Protein AF-A0A8H2XHH6-F1 (afdb_monomer_lite)

Sequence (125 aa):
MFLSHNYTPGDRIILLVSSSRKIPHYPMKAAEALARHLHEEIEPDALEEIMFPGESRMEASKPIHCVGIHARGQIDSVSGWNEELKLRFPSGIKRIVCWNTSNVTHQTCVATFDQDGSTLSKEVN

Structure (mmCIF, N/CA/C/O backbone):
data_AF-A0A8H2XHH6-F1
#
_entry.id   AF-A0A8H2XHH6-F1
#
loop_
_atom_site.group_PDB
_atom_site.id
_atom_site.type_symbol
_atom_site.label_atom_id
_atom_site.label_alt_id
_atom_site.label_comp_id
_atom_site.label_asym_id
_atom_site.label_entity_id
_atom_site.label_seq_id
_atom_site.pdbx_PDB_ins_code
_atom_site.Cartn_x
_atom_site.Cartn_y
_atom_site.Cartn_z
_atom_site.occupancy
_atom_site.B_iso_or_equiv
_atom_site.auth_seq_id
_atom_site.auth_comp_id
_atom_site.auth_asym_id
_atom_site.auth_atom_id
_atom_site.pdbx_PDB_model_num
ATOM 1 N N . MET A 1 1 ? -23.751 -1.783 3.489 1.00 66.06 1 MET A N 1
ATOM 2 C CA . MET A 1 1 ? -22.582 -1.683 4.392 1.00 66.06 1 MET A CA 1
ATOM 3 C C . MET A 1 1 ? -21.766 -2.986 4.352 1.00 66.06 1 MET A C 1
ATOM 5 O O . MET A 1 1 ? -21.962 -3.867 5.180 1.00 66.06 1 MET A O 1
ATOM 9 N N . PHE A 1 2 ? -20.894 -3.159 3.349 1.00 71.69 2 PHE A N 1
ATOM 10 C CA . PHE A 1 2 ? -20.140 -4.409 3.118 1.00 71.69 2 PHE A CA 1
ATOM 11 C C . PHE A 1 2 ? -19.228 -4.775 4.300 1.00 71.69 2 PHE A C 1
ATOM 13 O O . PHE A 1 2 ? -19.215 -5.921 4.751 1.00 71.69 2 PHE A O 1
ATOM 20 N N . LEU A 1 3 ? -18.513 -3.792 4.855 1.00 73.81 3 LEU A N 1
ATOM 21 C CA . LEU A 1 3 ? -17.566 -4.032 5.938 1.00 73.81 3 LEU A CA 1
ATOM 22 C C . LEU A 1 3 ? -18.226 -4.458 7.250 1.00 73.81 3 LEU A C 1
ATOM 24 O O . LEU A 1 3 ? -17.708 -5.338 7.935 1.00 73.81 3 LEU A O 1
ATOM 28 N N . SER A 1 4 ? -19.343 -3.845 7.643 1.00 73.50 4 SER A N 1
ATOM 29 C CA . SER A 1 4 ? -20.041 -4.195 8.891 1.00 73.50 4 SER A CA 1
ATOM 30 C C . SER A 1 4 ? -20.659 -5.589 8.870 1.00 73.50 4 SER A C 1
ATOM 32 O O . SER A 1 4 ? -20.742 -6.212 9.921 1.00 73.50 4 SER A O 1
ATOM 34 N N . HIS A 1 5 ? -21.025 -6.086 7.686 1.00 78.75 5 HIS A N 1
ATOM 35 C CA . HIS A 1 5 ? -21.617 -7.410 7.514 1.00 78.75 5 HIS A CA 1
ATOM 36 C C . HIS A 1 5 ? -20.576 -8.534 7.467 1.00 78.75 5 HIS A C 1
ATOM 38 O O . HIS A 1 5 ? -20.890 -9.655 7.851 1.00 78.75 5 HIS A O 1
ATOM 44 N N . ASN A 1 6 ? -19.356 -8.252 6.994 1.00 81.25 6 ASN A N 1
ATOM 45 C CA . ASN A 1 6 ? -18.337 -9.282 6.748 1.00 81.25 6 ASN A CA 1
ATOM 46 C C . ASN A 1 6 ? -17.175 -9.280 7.750 1.00 81.25 6 ASN A C 1
ATOM 48 O O . ASN A 1 6 ? -16.421 -10.246 7.800 1.00 81.25 6 ASN A O 1
ATOM 52 N N . TYR A 1 7 ? -17.014 -8.212 8.531 1.00 80.44 7 TYR A N 1
ATOM 53 C CA . TYR A 1 7 ? -15.889 -8.050 9.454 1.00 80.44 7 TYR A CA 1
ATOM 54 C C . TYR A 1 7 ? -16.380 -7.638 10.839 1.00 80.44 7 TYR A C 1
ATOM 56 O O . TYR A 1 7 ? -17.445 -7.039 10.985 1.00 80.44 7 TYR A O 1
ATOM 64 N N . THR A 1 8 ? -15.566 -7.844 11.861 1.00 81.19 8 THR A N 1
ATOM 65 C CA . THR A 1 8 ? -15.818 -7.424 13.244 1.00 81.19 8 THR A CA 1
ATOM 66 C C . THR A 1 8 ? -14.793 -6.380 13.705 1.00 81.19 8 THR A C 1
ATOM 68 O O . THR A 1 8 ? -13.728 -6.244 13.095 1.00 81.19 8 THR A O 1
ATOM 71 N N . PRO A 1 9 ? -15.101 -5.563 14.732 1.00 76.38 9 PRO A N 1
ATOM 72 C CA . PRO A 1 9 ? -14.115 -4.656 15.311 1.00 76.38 9 PRO A CA 1
ATOM 73 C C . PRO A 1 9 ? -12.854 -5.414 15.753 1.00 76.38 9 PRO A C 1
ATOM 75 O O . PRO A 1 9 ? -12.939 -6.374 16.511 1.00 76.38 9 PRO A O 1
ATOM 78 N N . GLY A 1 10 ? -11.687 -4.968 15.283 1.00 75.19 10 GLY A N 1
ATOM 79 C CA . GLY A 1 10 ? -10.395 -5.612 15.553 1.00 75.19 10 GLY A CA 1
ATOM 80 C C . GLY A 1 10 ? -9.852 -6.466 14.404 1.00 75.19 10 GLY A C 1
ATOM 81 O O . GLY A 1 10 ? -8.658 -6.779 14.407 1.00 75.19 10 GLY A O 1
ATOM 82 N N . ASP A 1 11 ? -10.670 -6.775 13.394 1.00 81.44 11 ASP A N 1
ATOM 83 C CA . ASP A 1 11 ? -10.189 -7.467 12.200 1.00 81.44 11 ASP A CA 1
ATOM 84 C C . ASP A 1 11 ? -9.135 -6.643 11.453 1.00 81.44 11 ASP A C 1
ATOM 86 O O . ASP A 1 11 ? -9.231 -5.421 11.296 1.00 81.44 11 ASP A O 1
ATOM 90 N N . ARG A 1 12 ? -8.115 -7.344 10.951 1.00 82.00 12 ARG A N 1
ATOM 91 C CA . ARG A 1 12 ? -7.079 -6.756 10.101 1.00 82.00 12 ARG A CA 1
ATOM 92 C C . ARG A 1 12 ? -7.462 -6.921 8.642 1.00 82.00 12 ARG A C 1
ATOM 94 O O . ARG A 1 12 ? -7.403 -8.021 8.102 1.00 82.00 12 ARG A O 1
ATOM 101 N N . ILE A 1 13 ? -7.794 -5.810 7.999 1.00 83.50 13 ILE A N 1
ATOM 102 C CA . ILE A 1 13 ? -8.117 -5.778 6.573 1.00 83.50 13 ILE A CA 1
ATOM 103 C C . ILE A 1 13 ? -6.837 -5.511 5.775 1.00 83.50 13 ILE A C 1
ATOM 105 O O . ILE A 1 13 ? -6.127 -4.530 6.025 1.00 83.50 13 ILE A O 1
ATOM 109 N N . ILE A 1 14 ? -6.552 -6.398 4.820 1.00 88.56 14 ILE A N 1
ATOM 110 C CA . ILE A 1 14 ? -5.440 -6.289 3.873 1.00 88.56 14 ILE A CA 1
ATOM 111 C C . ILE A 1 14 ? -6.033 -6.199 2.471 1.00 88.56 14 ILE A C 1
ATOM 113 O O . ILE A 1 14 ? -6.751 -7.105 2.051 1.00 88.56 14 ILE A O 1
ATOM 117 N N . LEU A 1 15 ? -5.707 -5.135 1.740 1.00 88.50 15 LEU A N 1
ATOM 118 C CA . LEU A 1 15 ? -6.075 -5.009 0.333 1.00 88.50 15 LEU A CA 1
ATOM 119 C C . LEU A 1 15 ? -4.913 -5.433 -0.543 1.00 88.50 15 LEU A C 1
ATOM 121 O O . LEU A 1 15 ? -3.829 -4.864 -0.460 1.00 88.50 15 LEU A O 1
ATOM 125 N N . LEU A 1 16 ? -5.153 -6.427 -1.389 1.00 89.25 16 LEU A N 1
ATOM 126 C CA . LEU A 1 16 ? -4.193 -6.898 -2.372 1.00 89.25 16 LEU A CA 1
ATOM 127 C C . LEU A 1 16 ? -4.718 -6.585 -3.769 1.00 89.25 16 LEU A C 1
ATOM 129 O O . LEU A 1 16 ? -5.711 -7.167 -4.201 1.00 89.25 16 LEU A O 1
ATOM 133 N N . VAL A 1 17 ? -4.039 -5.691 -4.482 1.00 87.56 17 VAL A N 1
ATOM 134 C CA . VAL A 1 17 ? -4.410 -5.303 -5.843 1.00 87.56 17 VAL A CA 1
ATOM 135 C C . VAL A 1 17 ? -3.298 -5.687 -6.798 1.00 87.56 17 VAL A C 1
ATOM 137 O O . VAL A 1 17 ? -2.142 -5.314 -6.627 1.00 87.56 17 VAL A O 1
ATOM 140 N N . SER A 1 18 ? -3.653 -6.458 -7.820 1.00 84.69 18 SER A N 1
ATOM 141 C CA . SER A 1 18 ? -2.712 -6.955 -8.815 1.00 84.69 18 SER A CA 1
ATOM 142 C C . SER A 1 18 ? -3.317 -6.847 -10.199 1.00 84.69 18 SER A C 1
ATOM 144 O O . SER A 1 18 ? -4.487 -7.164 -10.401 1.00 84.69 18 SER A O 1
ATOM 146 N N . SER A 1 19 ? -2.509 -6.417 -11.165 1.00 77.75 19 SER A N 1
ATOM 147 C CA . SER A 1 19 ? -2.885 -6.437 -12.575 1.00 77.75 19 SER A CA 1
ATOM 148 C C . SER A 1 19 ? -1.881 -7.237 -13.385 1.00 77.75 19 SER A C 1
ATOM 150 O O . SER A 1 19 ? -0.669 -7.063 -13.271 1.00 77.75 19 SER A O 1
ATOM 152 N N . SER A 1 20 ? -2.405 -8.091 -14.262 1.00 71.00 20 SER A N 1
ATOM 153 C CA . SER A 1 20 ? -1.624 -8.770 -15.295 1.00 71.00 20 SER A CA 1
ATOM 154 C C . SER A 1 20 ? -1.339 -7.870 -16.503 1.00 71.00 20 SER A C 1
ATOM 156 O O . SER A 1 20 ? -0.487 -8.208 -17.332 1.00 71.00 20 SER A O 1
ATOM 158 N N . ARG A 1 21 ? -2.039 -6.729 -16.617 1.00 69.69 21 ARG A N 1
ATOM 159 C CA . ARG A 1 21 ? -1.876 -5.775 -17.719 1.00 69.69 21 ARG A CA 1
ATOM 160 C C . ARG A 1 21 ? -0.613 -4.946 -17.523 1.00 69.69 21 ARG A C 1
ATOM 162 O O . ARG A 1 21 ? -0.304 -4.529 -16.413 1.00 69.69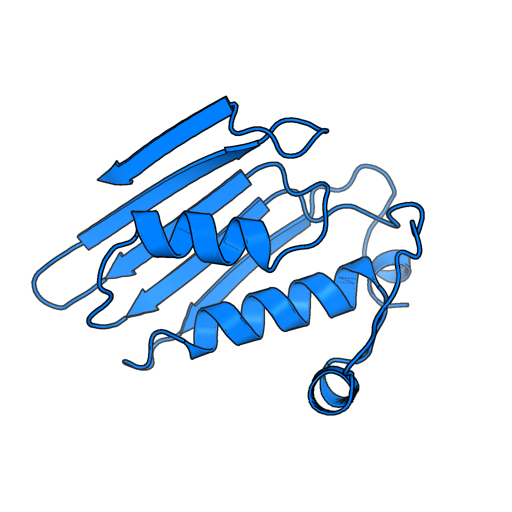 21 ARG A O 1
ATOM 169 N N . LYS A 1 22 ? 0.057 -4.628 -18.635 1.00 69.06 22 LYS A N 1
ATOM 170 C CA . LYS A 1 22 ? 1.275 -3.801 -18.670 1.00 69.06 22 LYS A CA 1
ATOM 171 C C . LYS A 1 22 ? 1.022 -2.296 -18.462 1.00 69.06 22 LYS A C 1
ATOM 173 O O . LYS A 1 22 ? 1.746 -1.476 -19.013 1.00 69.06 22 LYS A O 1
ATOM 178 N N . ILE A 1 23 ? -0.053 -1.931 -17.764 1.00 72.06 23 ILE A N 1
ATOM 179 C CA . ILE A 1 23 ? -0.480 -0.539 -17.581 1.00 72.06 23 ILE A CA 1
ATOM 180 C C . ILE A 1 23 ? -0.442 -0.250 -16.077 1.00 72.06 23 ILE A C 1
ATOM 182 O O . ILE A 1 23 ? -1.367 -0.646 -15.359 1.00 72.06 23 ILE A O 1
ATOM 186 N N .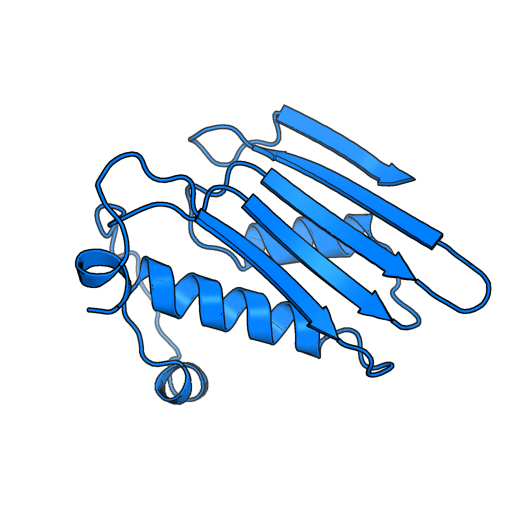 PRO A 1 24 ? 0.629 0.399 -15.588 1.00 65.75 24 PRO A N 1
ATOM 187 C CA . PRO A 1 24 ? 0.915 0.477 -14.159 1.00 65.75 24 PRO A CA 1
ATOM 188 C C . PRO A 1 24 ? -0.106 1.289 -13.353 1.00 65.75 24 PRO A C 1
ATOM 190 O O . PRO A 1 24 ? -0.333 1.009 -12.183 1.00 65.75 24 PRO A O 1
ATOM 193 N N . HIS A 1 25 ? -0.781 2.259 -13.970 1.00 73.19 25 HIS A N 1
ATOM 194 C CA . HIS A 1 25 ? -1.705 3.140 -13.249 1.00 73.19 25 HIS A CA 1
ATOM 195 C C . HIS A 1 25 ? -3.030 2.469 -12.843 1.00 73.19 25 HIS A C 1
ATOM 197 O O . HIS A 1 25 ? -3.705 2.962 -11.941 1.00 73.19 25 HIS A O 1
ATOM 203 N N . TYR A 1 26 ? -3.422 1.350 -13.468 1.00 80.56 26 TYR A N 1
ATOM 204 C CA . TYR A 1 26 ? -4.684 0.678 -13.126 1.00 80.56 26 TYR A CA 1
ATOM 205 C C . TYR A 1 26 ? -4.687 0.063 -11.720 1.00 80.56 26 TYR A C 1
ATOM 207 O O . TYR A 1 26 ? -5.632 0.339 -10.986 1.00 80.56 26 TYR A O 1
ATOM 215 N N . PRO A 1 27 ? -3.667 -0.717 -11.304 1.00 81.94 27 PRO A N 1
ATOM 216 C CA . PRO A 1 27 ? -3.559 -1.189 -9.925 1.00 81.94 27 PRO A CA 1
ATOM 217 C C . PRO A 1 27 ? -3.688 -0.082 -8.880 1.00 81.94 27 PRO A C 1
ATOM 219 O O . PRO A 1 27 ? -4.367 -0.272 -7.879 1.00 81.94 27 PRO A O 1
ATOM 222 N N . MET A 1 28 ? -3.074 1.078 -9.122 1.00 80.25 28 MET A N 1
ATOM 223 C CA . MET A 1 28 ? -3.108 2.195 -8.176 1.00 80.25 28 MET A CA 1
ATOM 224 C C . MET A 1 28 ? -4.511 2.789 -8.065 1.00 80.25 28 MET A C 1
ATOM 226 O O . MET A 1 28 ? -5.030 2.902 -6.959 1.00 80.25 28 MET A O 1
ATOM 230 N N . LYS A 1 29 ? -5.156 3.090 -9.202 1.00 82.12 29 LYS A N 1
ATOM 231 C CA . LYS A 1 29 ? -6.537 3.596 -9.221 1.00 82.12 29 LYS A CA 1
ATOM 232 C C . LYS A 1 29 ? -7.520 2.612 -8.591 1.00 82.12 29 LYS A C 1
ATOM 234 O O . LYS A 1 29 ? -8.378 3.020 -7.821 1.00 82.12 29 LYS A O 1
ATOM 239 N N . ALA A 1 30 ? -7.378 1.320 -8.885 1.00 83.88 30 ALA A N 1
ATOM 240 C CA . ALA A 1 30 ? -8.232 0.287 -8.309 1.00 83.88 30 ALA A CA 1
ATOM 241 C C . ALA A 1 30 ? -8.031 0.158 -6.793 1.00 83.88 30 ALA A C 1
ATOM 243 O O . ALA A 1 30 ? -9.004 0.016 -6.059 1.00 83.88 30 ALA A O 1
ATOM 244 N N . ALA A 1 31 ? -6.785 0.236 -6.315 1.00 84.75 31 ALA A N 1
ATOM 245 C CA . ALA A 1 31 ? -6.500 0.203 -4.888 1.00 84.75 31 ALA A CA 1
ATOM 246 C C . ALA A 1 31 ? -7.049 1.434 -4.169 1.00 84.75 31 ALA A C 1
ATOM 248 O O . ALA A 1 31 ? -7.693 1.273 -3.138 1.00 84.75 31 ALA A O 1
ATOM 249 N N . GLU A 1 32 ? -6.851 2.633 -4.723 1.00 83.06 32 GLU A N 1
ATOM 250 C CA . GLU A 1 32 ? -7.420 3.877 -4.195 1.00 83.06 32 GLU A CA 1
ATOM 251 C C . GLU A 1 32 ? -8.947 3.791 -4.114 1.00 83.06 32 GLU A C 1
ATOM 253 O O . GLU A 1 32 ? -9.518 4.018 -3.049 1.00 83.06 32 GLU A O 1
ATOM 258 N N . ALA A 1 33 ? -9.599 3.394 -5.209 1.00 81.69 33 ALA A N 1
ATOM 259 C CA . ALA A 1 33 ? -11.048 3.286 -5.268 1.00 81.69 33 ALA A CA 1
ATOM 260 C C . ALA A 1 33 ? -11.599 2.278 -4.257 1.00 81.69 33 ALA A C 1
ATOM 262 O O . ALA A 1 33 ? -12.540 2.575 -3.524 1.00 81.69 33 ALA A O 1
ATOM 263 N N . LEU A 1 34 ? -10.972 1.104 -4.160 1.00 81.44 34 LEU A N 1
ATOM 264 C CA . LEU A 1 34 ? -11.370 0.086 -3.197 1.00 81.44 34 LEU A CA 1
ATOM 265 C C . LEU A 1 34 ? -11.131 0.551 -1.758 1.00 81.44 34 LEU A C 1
ATOM 267 O O . LEU A 1 34 ? -11.965 0.312 -0.891 1.00 81.44 34 LEU A O 1
ATOM 271 N N . ALA A 1 35 ? -10.018 1.233 -1.492 1.00 80.69 35 ALA A N 1
ATOM 272 C CA . ALA A 1 35 ? -9.727 1.731 -0.160 1.00 80.69 35 ALA A CA 1
ATOM 273 C C . ALA A 1 35 ? -10.717 2.811 0.280 1.00 80.69 35 ALA A C 1
ATOM 275 O O . ALA A 1 35 ? -11.210 2.746 1.403 1.00 80.69 35 ALA A O 1
ATOM 276 N N . ARG A 1 36 ? -11.052 3.753 -0.609 1.00 77.62 36 ARG A N 1
ATOM 277 C CA . ARG A 1 36 ? -12.088 4.765 -0.365 1.00 77.62 36 ARG A CA 1
ATOM 278 C C . ARG A 1 36 ? -13.459 4.131 -0.186 1.00 77.62 36 ARG A C 1
ATOM 280 O O . ARG A 1 36 ? -14.123 4.436 0.792 1.00 77.62 36 ARG A O 1
ATOM 287 N N . HIS A 1 37 ? -13.851 3.191 -1.047 1.00 77.12 37 HIS A N 1
ATOM 288 C CA . HIS A 1 37 ? -15.125 2.483 -0.904 1.00 77.12 37 HIS A CA 1
ATOM 289 C C . HIS A 1 37 ? -15.261 1.812 0.463 1.00 77.12 37 HIS A C 1
ATOM 291 O O . HIS A 1 37 ? -16.308 1.868 1.098 1.00 77.12 37 HIS A O 1
ATOM 297 N N . LEU A 1 38 ? -14.187 1.188 0.937 1.00 76.69 38 LEU A N 1
ATOM 298 C CA . LEU A 1 38 ? -14.198 0.503 2.220 1.00 76.69 38 LEU A CA 1
ATOM 299 C C . LEU A 1 38 ? -14.111 1.481 3.399 1.00 76.69 38 LEU A C 1
ATOM 301 O O . LEU A 1 38 ? -14.727 1.226 4.423 1.00 76.69 38 LEU A O 1
ATOM 305 N N . HIS A 1 39 ? -13.392 2.595 3.269 1.00 73.75 39 HIS A N 1
ATOM 306 C CA . HIS A 1 39 ? -13.210 3.553 4.362 1.00 73.75 39 HIS A CA 1
ATOM 307 C C . HIS A 1 39 ? -14.364 4.563 4.499 1.00 73.75 39 HIS A C 1
ATOM 309 O O . HIS A 1 39 ? -14.740 4.937 5.607 1.00 73.75 39 HIS A O 1
ATOM 315 N N . GLU A 1 40 ? -14.905 5.029 3.377 1.00 70.38 40 GLU A N 1
ATOM 316 C CA . GLU A 1 40 ? -15.892 6.114 3.288 1.00 70.38 40 GLU A CA 1
ATOM 317 C C . GLU A 1 40 ? -17.290 5.601 2.903 1.00 70.38 40 GLU A C 1
ATOM 319 O O . GLU A 1 40 ? -18.242 6.370 2.873 1.00 70.38 40 GLU A O 1
ATOM 324 N N . GLU A 1 41 ? -17.427 4.303 2.608 1.00 68.19 41 GLU A N 1
ATOM 325 C CA . GLU A 1 41 ? -18.663 3.677 2.108 1.00 68.19 41 GLU A CA 1
ATOM 326 C C . GLU A 1 41 ? -19.175 4.261 0.777 1.00 68.19 41 GLU A C 1
ATOM 328 O O . GLU A 1 41 ? -20.326 4.053 0.399 1.00 68.19 41 GLU A O 1
ATOM 333 N N . ILE A 1 42 ? -18.309 4.952 0.031 1.00 65.62 42 ILE A N 1
ATOM 334 C CA . ILE A 1 42 ? -18.621 5.534 -1.280 1.00 65.62 42 ILE A CA 1
ATOM 335 C C . ILE A 1 42 ? -18.636 4.434 -2.335 1.00 65.62 42 ILE A C 1
ATOM 337 O O . ILE A 1 42 ? -17.657 3.705 -2.473 1.00 65.62 42 ILE A O 1
ATOM 341 N N . GLU A 1 43 ? -19.714 4.293 -3.106 1.00 64.38 43 GLU A N 1
ATOM 342 C CA . GLU A 1 43 ? -19.758 3.296 -4.179 1.00 64.38 43 GLU A CA 1
ATOM 343 C C . GLU A 1 43 ? -18.658 3.528 -5.230 1.00 64.38 43 GLU A C 1
ATOM 345 O O . GLU A 1 43 ? -18.394 4.677 -5.591 1.00 64.38 43 GLU A O 1
ATOM 350 N N . PRO A 1 44 ? -18.020 2.464 -5.756 1.00 57.28 44 PRO A N 1
ATOM 351 C CA . PRO A 1 44 ? -16.910 2.613 -6.692 1.00 57.28 44 PRO A CA 1
ATOM 352 C C . PRO A 1 44 ? -17.274 3.401 -7.958 1.00 57.28 44 PRO A C 1
ATOM 354 O O . PRO A 1 44 ? -16.438 4.143 -8.464 1.00 57.28 44 PRO A O 1
ATOM 357 N N . ASP A 1 45 ? -18.520 3.284 -8.423 1.00 59.84 45 ASP A N 1
ATOM 358 C CA . ASP A 1 45 ? -19.026 3.982 -9.611 1.00 59.84 45 ASP A CA 1
ATOM 359 C C . ASP A 1 45 ? -19.255 5.482 -9.355 1.00 59.84 45 ASP A C 1
ATOM 361 O O . ASP A 1 45 ? -19.170 6.292 -10.273 1.00 59.84 45 ASP A O 1
ATOM 365 N N . ALA A 1 46 ? -19.463 5.880 -8.095 1.00 55.84 46 ALA A N 1
ATOM 366 C CA . ALA A 1 46 ? -19.588 7.283 -7.706 1.00 55.84 46 ALA A CA 1
ATOM 367 C C . ALA A 1 46 ? -18.226 7.999 -7.632 1.00 55.84 46 ALA A C 1
ATOM 369 O O . ALA A 1 46 ? -18.173 9.225 -7.624 1.00 55.84 46 ALA A O 1
ATOM 370 N N . LEU A 1 47 ? -17.106 7.264 -7.603 1.00 55.72 47 LEU A N 1
ATOM 371 C CA . LEU A 1 47 ? -15.767 7.851 -7.478 1.00 55.72 47 LEU A CA 1
ATOM 372 C C . LEU A 1 47 ? -15.309 8.621 -8.726 1.00 55.72 47 LEU A C 1
ATOM 374 O O . LEU A 1 47 ? -14.415 9.457 -8.608 1.00 55.72 47 LEU A O 1
ATOM 378 N N . GLU A 1 48 ? -15.896 8.373 -9.903 1.00 50.03 48 GLU A N 1
ATOM 379 C CA . GLU A 1 48 ? -15.586 9.149 -11.116 1.00 50.03 48 GLU A CA 1
ATOM 380 C C . GLU A 1 48 ? -16.221 10.553 -11.107 1.00 50.03 48 GLU A C 1
ATOM 382 O O . GLU A 1 48 ? -15.701 11.458 -11.760 1.00 50.03 48 GLU A O 1
ATOM 387 N N . GLU A 1 49 ? -17.289 10.771 -10.331 1.00 49.06 49 GLU A N 1
ATOM 388 C CA . GLU A 1 49 ? -18.029 12.045 -10.277 1.00 49.06 49 GLU A CA 1
ATOM 389 C C . GLU A 1 49 ? -17.631 12.942 -9.092 1.00 49.06 49 GLU A C 1
ATOM 391 O O . GLU A 1 49 ? -18.061 14.094 -8.990 1.00 49.06 49 GLU A O 1
ATOM 396 N N . ILE A 1 50 ? -16.774 12.449 -8.197 1.00 42.69 50 ILE A N 1
ATOM 397 C CA . ILE A 1 50 ? -16.445 13.130 -6.947 1.00 42.69 50 ILE A CA 1
ATOM 398 C C . ILE A 1 50 ? -15.197 14.017 -7.106 1.00 42.69 50 ILE A C 1
ATOM 400 O O . ILE A 1 50 ? -14.057 13.602 -6.901 1.00 42.69 50 ILE A O 1
ATOM 404 N N . MET A 1 51 ? -15.425 15.300 -7.401 1.00 42.72 51 MET A N 1
ATOM 405 C CA . MET A 1 51 ? -14.572 16.386 -6.906 1.00 42.72 51 MET A CA 1
ATOM 406 C C . MET A 1 51 ? -15.136 16.833 -5.559 1.00 42.72 51 MET A C 1
ATOM 408 O O . MET A 1 51 ? -16.224 17.404 -5.544 1.00 42.72 51 MET A O 1
ATOM 412 N N . PHE A 1 52 ? -14.411 16.655 -4.448 1.00 47.22 52 PHE A N 1
ATOM 413 C CA . PHE A 1 52 ? -14.789 17.336 -3.205 1.00 47.22 52 PHE A CA 1
ATOM 414 C C . PHE A 1 52 ? -13.639 18.094 -2.531 1.00 47.22 52 PHE A C 1
ATOM 416 O O . PHE A 1 52 ? -12.553 17.542 -2.339 1.00 47.22 52 PHE A O 1
ATOM 423 N N . PRO A 1 53 ? -13.892 19.361 -2.148 1.00 39.34 53 PRO A N 1
ATOM 424 C CA . PRO A 1 53 ? -13.135 20.076 -1.139 1.00 39.34 53 PRO A CA 1
ATOM 425 C C . PRO A 1 53 ? -13.606 19.678 0.268 1.00 39.34 53 PRO A C 1
ATOM 427 O O . PRO A 1 53 ? -14.777 19.373 0.477 1.00 39.34 53 PRO A O 1
ATOM 430 N N . GLY A 1 54 ? -12.712 19.830 1.244 1.00 35.56 54 GLY A N 1
ATOM 431 C CA . GLY A 1 54 ? -13.086 20.059 2.640 1.00 35.56 54 GLY A CA 1
ATOM 432 C C . GLY A 1 54 ? -13.088 18.826 3.538 1.00 35.56 54 GLY A C 1
ATOM 433 O O . GLY A 1 54 ? -13.792 17.850 3.312 1.00 35.56 54 GLY A O 1
ATOM 434 N N . GLU A 1 55 ? -12.294 18.931 4.599 1.00 41.81 55 GLU A N 1
ATOM 435 C CA . GLU A 1 55 ? -12.099 17.967 5.675 1.00 41.81 55 GLU A CA 1
ATOM 436 C C . GLU A 1 55 ? -13.423 17.559 6.345 1.00 41.81 55 GLU A C 1
ATOM 438 O O . GLU A 1 55 ? -14.007 18.324 7.111 1.00 41.81 55 GLU A O 1
ATOM 443 N N . SER A 1 56 ? -13.860 16.313 6.153 1.00 35.81 56 SER A N 1
ATOM 444 C CA . SER A 1 56 ? -14.736 15.650 7.120 1.00 35.81 56 SER A CA 1
ATOM 445 C C . SER A 1 56 ? -13.987 14.482 7.738 1.00 35.81 56 SER A C 1
ATOM 447 O O . SER A 1 56 ? -13.739 13.457 7.103 1.00 35.81 56 SER A O 1
ATOM 449 N N . ARG A 1 57 ? -13.595 14.664 8.996 1.00 41.16 57 ARG A N 1
ATOM 450 C CA . ARG A 1 57 ? -12.918 13.672 9.825 1.00 41.16 57 ARG A CA 1
ATOM 451 C C . ARG A 1 57 ? -13.933 12.586 10.211 1.00 41.16 57 ARG A C 1
ATOM 453 O O . ARG A 1 57 ? -14.507 12.634 11.292 1.00 41.16 57 ARG A O 1
ATOM 460 N N . MET A 1 58 ? -14.212 11.656 9.297 1.00 40.91 58 MET A N 1
ATOM 461 C CA . MET A 1 58 ? -15.008 10.462 9.593 1.00 40.91 58 MET A CA 1
ATOM 462 C C . MET A 1 58 ? -14.236 9.582 10.579 1.00 40.91 58 MET A C 1
ATOM 464 O O . MET A 1 58 ? -13.087 9.219 10.324 1.00 40.91 58 MET A O 1
ATOM 468 N N . GLU A 1 59 ? -14.859 9.248 11.712 1.00 42.88 59 GLU A N 1
ATOM 469 C CA . GLU A 1 59 ? -14.350 8.220 12.619 1.00 42.88 59 GLU A CA 1
ATOM 470 C C . GLU A 1 59 ? -14.215 6.911 11.835 1.00 42.88 59 GLU A C 1
ATOM 472 O O . GLU A 1 59 ? -15.196 6.381 11.315 1.00 42.88 59 GLU A O 1
ATOM 477 N N . ALA A 1 60 ? -12.975 6.438 11.690 1.00 49.16 60 ALA A N 1
ATOM 478 C CA . ALA A 1 60 ? -12.609 5.335 10.813 1.00 49.16 60 ALA A CA 1
ATOM 479 C C . ALA A 1 60 ? -13.353 4.041 11.189 1.00 49.16 60 ALA A C 1
ATOM 481 O O . ALA A 1 60 ? -12.939 3.280 12.069 1.00 49.16 60 ALA A O 1
ATOM 482 N N . SER A 1 61 ? -14.450 3.772 10.484 1.00 52.84 61 SER A N 1
ATOM 483 C CA . SER A 1 61 ? -15.153 2.495 10.500 1.00 52.84 61 SER A CA 1
ATOM 484 C C . SER A 1 61 ? -14.277 1.457 9.792 1.00 52.84 61 SER A C 1
ATOM 486 O O . SER A 1 61 ? -14.370 1.237 8.592 1.00 52.84 61 SER A O 1
ATOM 488 N N . LYS A 1 62 ? -13.400 0.825 10.584 1.00 60.53 62 LYS A N 1
ATOM 489 C CA . LYS A 1 62 ? -12.496 -0.293 10.243 1.00 60.53 62 LYS A CA 1
ATOM 490 C C . LYS A 1 62 ? -11.332 0.083 9.310 1.00 60.53 62 LYS A C 1
ATOM 492 O O . LYS A 1 62 ? -11.457 0.022 8.089 1.00 60.53 62 LYS A O 1
ATOM 497 N N . PRO A 1 63 ? -10.148 0.391 9.869 1.00 69.88 63 PRO A N 1
ATOM 498 C CA . PRO A 1 63 ? -9.015 0.824 9.066 1.00 69.88 63 PRO A CA 1
ATOM 499 C C . PRO A 1 63 ? -8.493 -0.311 8.177 1.00 69.88 63 PRO A C 1
ATOM 501 O O . PRO A 1 63 ? -8.297 -1.450 8.615 1.00 69.88 63 PRO A O 1
ATOM 504 N N . ILE A 1 64 ? -8.206 0.010 6.918 1.00 74.38 64 ILE A N 1
ATOM 505 C CA . ILE A 1 64 ? -7.358 -0.826 6.069 1.00 74.38 64 ILE A CA 1
ATOM 506 C C . ILE A 1 64 ? -5.952 -0.753 6.651 1.00 74.38 64 ILE A C 1
ATOM 508 O O . ILE A 1 64 ? -5.343 0.308 6.721 1.00 74.38 64 ILE A O 1
ATOM 512 N N . HIS A 1 65 ? -5.433 -1.886 7.109 1.00 83.25 65 HIS A N 1
ATOM 513 C CA . HIS A 1 65 ? -4.164 -1.909 7.832 1.00 83.25 65 HIS A CA 1
ATOM 514 C C . HIS A 1 65 ? -2.972 -1.992 6.885 1.00 83.25 65 HIS A C 1
ATOM 516 O O . HIS A 1 65 ? -1.888 -1.496 7.197 1.00 83.25 65 HIS A O 1
ATOM 522 N N . CYS A 1 66 ? -3.166 -2.660 5.752 1.00 87.75 66 CYS A N 1
ATOM 523 C CA . CYS A 1 66 ? -2.122 -2.925 4.784 1.00 87.75 66 CYS A CA 1
ATOM 524 C C . CYS A 1 66 ? -2.686 -2.854 3.369 1.00 87.75 66 CYS A C 1
ATOM 526 O O . CYS A 1 66 ? -3.749 -3.420 3.101 1.00 87.75 66 CYS A O 1
ATOM 528 N N . VAL A 1 67 ? -1.939 -2.225 2.467 1.00 88.38 67 VAL A N 1
ATOM 529 C CA . VAL A 1 67 ? -2.207 -2.282 1.030 1.00 88.38 67 VAL A CA 1
ATOM 530 C C . VAL A 1 67 ? -0.995 -2.860 0.315 1.00 88.38 67 VAL A C 1
ATOM 532 O O . VAL A 1 67 ? 0.114 -2.349 0.442 1.00 88.38 67 VAL A O 1
ATOM 535 N N . GLY A 1 68 ? -1.218 -3.937 -0.430 1.00 90.19 68 GLY A N 1
ATOM 536 C CA . GLY A 1 68 ? -0.264 -4.561 -1.332 1.00 90.19 68 GLY A CA 1
ATOM 537 C C . GLY A 1 68 ? -0.627 -4.253 -2.779 1.00 90.19 68 GLY A C 1
ATOM 538 O O . GLY A 1 68 ? -1.738 -4.572 -3.202 1.00 90.19 68 GLY A O 1
ATOM 539 N N . ILE A 1 69 ? 0.295 -3.667 -3.543 1.00 88.94 69 ILE A N 1
ATOM 540 C CA . ILE A 1 69 ? 0.079 -3.356 -4.959 1.00 88.94 69 ILE A CA 1
ATOM 541 C C . ILE A 1 69 ? 1.134 -4.015 -5.825 1.00 88.94 69 ILE A C 1
ATOM 543 O O . ILE A 1 69 ? 2.329 -3.752 -5.704 1.00 88.94 69 ILE A O 1
ATOM 547 N N . HIS A 1 70 ? 0.649 -4.809 -6.769 1.00 86.94 70 HIS A N 1
ATOM 548 C CA . HIS A 1 70 ? 1.441 -5.359 -7.845 1.00 86.94 70 HIS A CA 1
ATOM 549 C C . HIS A 1 70 ? 1.140 -4.652 -9.156 1.00 86.94 70 HIS A C 1
ATOM 551 O O . HIS A 1 70 ? -0.020 -4.564 -9.580 1.00 86.94 70 HIS A O 1
ATOM 557 N N . ALA A 1 71 ? 2.195 -4.272 -9.862 1.00 77.56 71 ALA A N 1
ATOM 558 C CA . ALA A 1 71 ? 2.085 -3.938 -11.266 1.00 77.56 71 ALA A CA 1
ATOM 559 C C . ALA A 1 71 ? 3.101 -4.665 -12.118 1.00 77.56 71 ALA A C 1
ATOM 561 O O . ALA A 1 71 ? 4.168 -5.081 -11.672 1.00 77.56 71 ALA A O 1
ATOM 562 N N . ARG A 1 72 ? 2.724 -4.791 -13.384 1.00 74.88 72 ARG A N 1
ATOM 563 C CA . ARG A 1 72 ? 3.575 -5.305 -14.436 1.00 74.88 72 ARG A CA 1
ATOM 564 C C . ARG A 1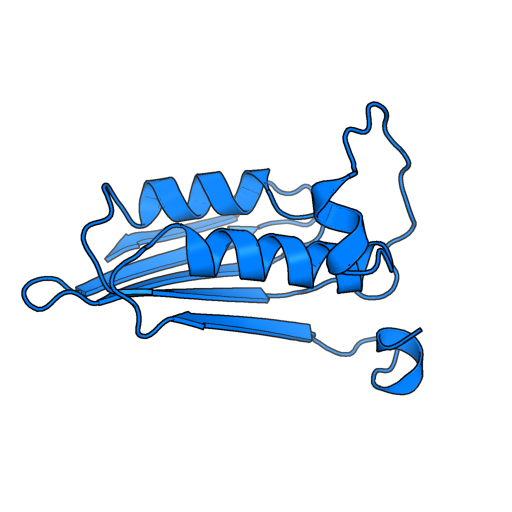 72 ? 3.862 -4.153 -15.386 1.00 74.88 72 ARG A C 1
ATOM 566 O O . ARG A 1 72 ? 2.920 -3.594 -15.940 1.00 74.88 72 ARG A O 1
ATOM 573 N N . GLY A 1 73 ? 5.122 -3.789 -15.606 1.00 70.38 73 GLY A N 1
ATOM 574 C CA . GLY A 1 73 ? 5.472 -2.773 -16.608 1.00 70.38 73 GLY A CA 1
ATOM 575 C C . GLY A 1 73 ? 6.680 -1.910 -16.260 1.00 70.38 73 GLY A C 1
ATOM 576 O O . GLY A 1 73 ? 7.387 -2.159 -15.286 1.00 70.38 73 GLY A O 1
ATOM 577 N N . GLN A 1 74 ? 6.931 -0.899 -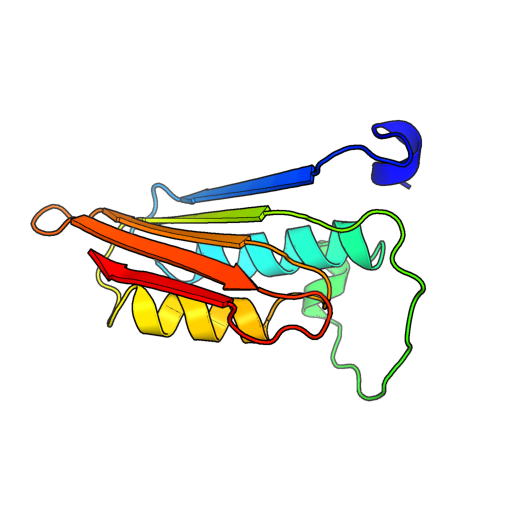17.094 1.00 67.50 74 GLN A N 1
ATOM 578 C CA . GLN A 1 74 ? 7.870 0.166 -16.752 1.00 67.50 74 GLN A CA 1
ATOM 579 C C . GLN A 1 74 ? 7.176 1.121 -15.786 1.00 67.50 74 GLN A C 1
ATOM 581 O O . GLN A 1 74 ? 6.173 1.736 -16.136 1.00 67.50 74 GLN A O 1
ATOM 586 N N . ILE A 1 75 ? 7.711 1.208 -14.576 1.00 73.69 75 ILE A N 1
ATOM 587 C CA . ILE A 1 75 ? 7.430 2.291 -13.638 1.00 73.69 75 ILE A CA 1
ATOM 588 C C . ILE A 1 75 ? 8.743 3.023 -13.401 1.00 73.69 75 ILE A C 1
ATOM 590 O O . ILE A 1 75 ? 9.802 2.394 -13.457 1.00 73.69 75 ILE A O 1
ATOM 594 N N . ASP A 1 76 ? 8.672 4.318 -13.110 1.00 72.81 76 ASP A N 1
ATOM 595 C CA . ASP A 1 76 ? 9.874 5.117 -12.871 1.00 72.81 76 ASP A CA 1
ATOM 596 C C . ASP A 1 76 ? 10.608 4.647 -11.608 1.00 72.81 76 ASP A C 1
ATOM 598 O O . ASP A 1 76 ? 11.827 4.486 -11.610 1.00 72.81 76 ASP A O 1
ATOM 602 N N . SER A 1 77 ? 9.867 4.370 -10.525 1.00 80.06 77 SER A N 1
ATOM 603 C CA . SER A 1 77 ? 10.388 3.666 -9.349 1.00 80.06 77 SER A CA 1
ATOM 604 C C . SER A 1 77 ? 9.279 3.165 -8.418 1.00 80.06 77 SER A C 1
ATOM 606 O O . SER A 1 77 ? 8.263 3.831 -8.212 1.00 80.06 77 SER A O 1
ATOM 608 N N . VAL A 1 78 ? 9.524 2.032 -7.753 1.00 83.50 78 VAL A N 1
ATOM 609 C CA . VAL A 1 78 ? 8.694 1.553 -6.629 1.00 83.50 78 VAL A CA 1
ATOM 610 C C . VAL A 1 78 ? 8.690 2.525 -5.439 1.00 83.50 78 VAL A C 1
ATOM 612 O O . VAL A 1 78 ? 7.723 2.588 -4.685 1.00 83.50 78 VAL A O 1
ATOM 615 N N . SER A 1 79 ? 9.746 3.331 -5.281 1.00 83.38 79 SER A N 1
ATOM 616 C CA . SER A 1 79 ? 9.825 4.349 -4.228 1.00 83.38 79 SER A CA 1
ATOM 617 C C . SER A 1 79 ? 8.844 5.498 -4.466 1.00 83.38 79 SER A C 1
ATOM 619 O O . SER A 1 79 ? 8.148 5.889 -3.532 1.00 83.38 79 SER A O 1
ATOM 621 N N . GLY A 1 80 ? 8.755 6.003 -5.704 1.00 84.19 80 GLY A N 1
ATOM 622 C CA . GLY A 1 80 ? 7.787 7.035 -6.088 1.00 84.19 80 GLY A CA 1
ATOM 623 C C . GLY A 1 80 ? 6.351 6.530 -5.990 1.00 84.19 80 GLY A C 1
ATOM 624 O O . GLY A 1 80 ? 5.480 7.231 -5.488 1.00 84.19 80 GLY A O 1
ATOM 625 N N . TRP A 1 81 ? 6.131 5.266 -6.351 1.00 83.75 81 TRP A N 1
ATOM 626 C CA . TRP A 1 81 ? 4.853 4.595 -6.140 1.00 83.75 81 TRP A CA 1
ATOM 627 C C . TRP A 1 81 ? 4.428 4.547 -4.679 1.00 83.75 81 TRP A C 1
ATOM 629 O O . TRP A 1 81 ? 3.272 4.809 -4.371 1.00 83.75 81 TRP A O 1
ATOM 639 N N . ASN A 1 82 ? 5.348 4.233 -3.769 1.00 86.88 82 ASN A N 1
ATOM 640 C CA . ASN A 1 82 ? 5.051 4.226 -2.343 1.00 86.88 82 ASN A CA 1
ATOM 641 C C . ASN A 1 82 ? 4.561 5.593 -1.840 1.00 86.88 82 ASN A C 1
ATOM 643 O O . ASN A 1 82 ? 3.561 5.648 -1.128 1.00 86.88 82 ASN A O 1
ATOM 647 N N . GLU A 1 83 ? 5.234 6.675 -2.242 1.00 86.62 83 GLU A N 1
ATOM 648 C CA . GLU A 1 83 ? 4.849 8.041 -1.863 1.00 86.62 83 GLU A CA 1
ATOM 649 C C . GLU A 1 83 ? 3.507 8.441 -2.481 1.00 86.62 83 GLU A C 1
ATOM 651 O O . GLU A 1 83 ? 2.640 8.981 -1.800 1.00 86.62 83 GLU A O 1
ATOM 656 N N . GLU A 1 84 ? 3.293 8.120 -3.757 1.00 85.75 84 GLU A N 1
ATOM 657 C CA . GLU A 1 84 ? 2.029 8.388 -4.442 1.00 85.75 84 GLU A CA 1
ATOM 658 C C . GLU A 1 84 ? 0.855 7.674 -3.760 1.00 85.75 84 GLU A C 1
ATOM 660 O O . GLU A 1 84 ? -0.198 8.265 -3.533 1.00 85.75 84 GLU A O 1
ATOM 665 N N . LEU A 1 85 ? 1.045 6.412 -3.382 1.00 82.50 85 LEU A N 1
ATOM 666 C CA . LEU A 1 85 ? 0.040 5.645 -2.656 1.00 82.50 85 LEU A CA 1
ATOM 667 C C . LEU A 1 85 ? -0.224 6.226 -1.273 1.00 82.50 85 LEU A C 1
ATOM 669 O O . LEU A 1 85 ? -1.381 6.377 -0.891 1.00 82.50 85 LEU A O 1
ATOM 673 N N . LYS A 1 86 ? 0.828 6.607 -0.547 1.00 84.19 86 LYS A N 1
ATOM 674 C CA . LYS A 1 86 ? 0.697 7.261 0.756 1.00 84.19 86 LYS A CA 1
ATOM 675 C C . LYS A 1 86 ? -0.185 8.515 0.684 1.00 84.19 86 LYS A C 1
ATOM 677 O O . LYS A 1 86 ? -0.974 8.738 1.592 1.00 84.19 86 LYS A O 1
ATOM 682 N N . LEU A 1 87 ? -0.070 9.304 -0.387 1.00 82.81 87 LEU A N 1
ATOM 683 C CA . LEU A 1 87 ? -0.856 10.528 -0.592 1.00 82.81 87 LEU A CA 1
ATOM 684 C C . LEU A 1 87 ? -2.310 10.268 -1.010 1.00 82.81 87 LEU A C 1
ATOM 686 O O . LEU A 1 87 ? -3.183 11.082 -0.724 1.00 82.81 87 LEU A O 1
ATOM 690 N N . ARG A 1 88 ? -2.565 9.168 -1.724 1.00 79.88 88 ARG A N 1
ATOM 691 C CA . ARG A 1 88 ? -3.893 8.824 -2.261 1.00 79.88 88 ARG A CA 1
ATOM 692 C C . ARG A 1 88 ? -4.788 8.112 -1.256 1.00 79.88 88 ARG A C 1
ATOM 694 O O . ARG A 1 88 ? -6.006 8.109 -1.419 1.00 79.88 88 ARG A O 1
ATOM 701 N N . PHE A 1 89 ? -4.195 7.447 -0.272 1.00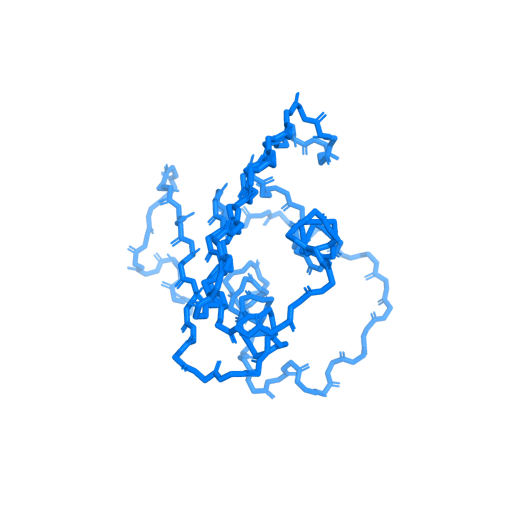 76.88 89 PHE A N 1
ATOM 702 C CA . PHE A 1 89 ? -4.952 6.641 0.665 1.00 76.88 89 PHE A CA 1
ATOM 703 C C . PHE A 1 89 ? -5.491 7.439 1.857 1.00 76.88 89 PHE A C 1
ATOM 705 O O . PHE A 1 89 ? -4.837 8.375 2.320 1.00 76.88 89 PHE A O 1
ATOM 712 N N . PRO A 1 90 ? -6.645 7.020 2.411 1.00 69.25 90 PRO A N 1
ATOM 713 C CA . PRO A 1 90 ? -7.136 7.541 3.678 1.00 69.25 90 PRO A CA 1
ATOM 714 C C . PRO A 1 90 ? -6.105 7.373 4.802 1.00 69.25 90 PRO A C 1
ATOM 716 O O . PRO A 1 90 ? -5.285 6.447 4.797 1.00 69.25 90 PRO A O 1
ATOM 719 N N . SER A 1 91 ? -6.174 8.251 5.801 1.00 73.06 91 SER A N 1
ATOM 720 C CA . SER A 1 91 ? -5.352 8.140 7.005 1.00 73.06 91 SER A CA 1
ATOM 721 C C . SER A 1 91 ? -5.628 6.826 7.754 1.00 73.06 91 SER A C 1
ATOM 723 O O . SER A 1 91 ? -6.715 6.259 7.692 1.00 73.06 91 SER A O 1
ATOM 725 N N . GLY A 1 92 ? -4.619 6.307 8.460 1.00 75.31 92 GLY A N 1
ATOM 726 C CA . GLY A 1 92 ? -4.740 5.068 9.242 1.00 75.31 92 GLY A CA 1
ATOM 727 C C . GLY A 1 92 ? -4.182 3.803 8.578 1.00 75.31 92 GLY A C 1
ATOM 728 O O . GLY A 1 92 ? -4.139 2.753 9.227 1.00 75.31 92 GLY A O 1
ATOM 729 N N . ILE A 1 93 ? -3.678 3.886 7.341 1.00 82.50 93 ILE A N 1
ATOM 730 C CA . ILE A 1 93 ? -2.889 2.797 6.749 1.00 82.50 93 ILE A CA 1
ATOM 731 C C . ILE A 1 93 ? -1.558 2.659 7.482 1.00 82.50 93 ILE A C 1
ATOM 733 O O . ILE A 1 93 ? -0.773 3.598 7.555 1.00 82.50 93 ILE A O 1
ATOM 737 N N . LYS A 1 94 ? -1.267 1.448 7.968 1.00 88.38 94 LYS A N 1
ATOM 738 C CA . LYS A 1 94 ? -0.032 1.152 8.713 1.00 88.38 94 LYS A CA 1
ATOM 739 C C . LYS A 1 94 ? 1.089 0.621 7.838 1.00 88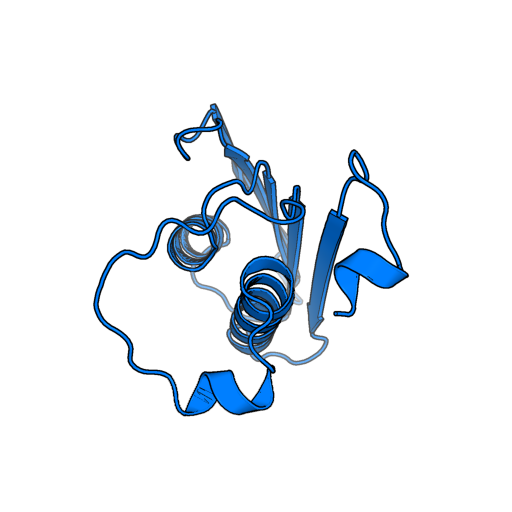.38 94 LYS A C 1
ATOM 741 O O . LYS A 1 94 ? 2.251 0.673 8.236 1.00 88.38 94 LYS A O 1
ATOM 746 N N . ARG A 1 95 ? 0.763 0.048 6.679 1.00 91.25 95 ARG A N 1
ATOM 747 C CA . ARG A 1 95 ? 1.754 -0.560 5.792 1.00 91.25 95 ARG A CA 1
ATOM 748 C C . ARG A 1 95 ? 1.349 -0.456 4.328 1.00 91.25 95 ARG A C 1
ATOM 750 O O . ARG A 1 95 ? 0.224 -0.789 3.967 1.00 91.25 95 ARG A O 1
ATOM 757 N N . ILE A 1 96 ? 2.298 -0.067 3.485 1.00 91.69 96 ILE A N 1
ATOM 758 C CA . ILE A 1 96 ? 2.196 -0.184 2.030 1.00 91.69 96 ILE A CA 1
ATOM 759 C C . ILE A 1 96 ? 3.291 -1.132 1.563 1.00 91.69 96 ILE A C 1
ATOM 761 O O . ILE A 1 96 ? 4.461 -0.961 1.900 1.00 91.69 96 ILE A O 1
ATOM 765 N N . VAL A 1 97 ? 2.898 -2.125 0.779 1.00 92.25 97 VAL A N 1
ATOM 766 C CA . VAL A 1 97 ? 3.796 -3.026 0.067 1.00 92.25 97 VAL A CA 1
ATOM 767 C C . VAL A 1 97 ? 3.567 -2.790 -1.416 1.00 92.25 97 VAL A C 1
ATOM 769 O O . VAL A 1 97 ? 2.432 -2.837 -1.883 1.00 92.25 97 VAL A O 1
ATOM 772 N N . CYS A 1 98 ? 4.623 -2.535 -2.172 1.00 89.69 98 CYS A N 1
ATOM 773 C CA . CYS A 1 98 ? 4.530 -2.447 -3.618 1.00 89.69 98 CYS A CA 1
ATOM 774 C C . CYS A 1 98 ? 5.561 -3.355 -4.268 1.00 89.69 98 CYS A C 1
ATOM 776 O O . CYS A 1 98 ? 6.657 -3.540 -3.749 1.00 89.69 98 CYS A O 1
ATOM 778 N N . TRP A 1 99 ? 5.207 -3.962 -5.391 1.00 89.31 99 TRP A N 1
ATOM 779 C CA . TRP A 1 99 ? 6.164 -4.689 -6.205 1.00 89.31 99 TRP A CA 1
ATOM 780 C C . TRP A 1 99 ? 5.856 -4.494 -7.675 1.00 89.31 99 TRP A C 1
ATOM 782 O O . TRP A 1 99 ? 4.703 -4.475 -8.110 1.00 89.31 99 TRP A O 1
ATOM 792 N N . ASN A 1 100 ? 6.925 -4.340 -8.439 1.00 86.12 100 ASN A N 1
ATOM 793 C CA . ASN A 1 100 ? 6.889 -4.303 -9.879 1.00 86.12 100 ASN A CA 1
ATOM 794 C C . ASN A 1 100 ? 7.649 -5.502 -10.416 1.00 86.12 100 ASN A C 1
ATOM 796 O O . ASN A 1 100 ? 8.818 -5.708 -10.082 1.00 86.12 100 ASN A O 1
ATOM 800 N N . THR A 1 101 ? 6.982 -6.267 -11.270 1.00 79.56 101 THR A N 1
ATOM 801 C CA . THR A 1 101 ? 7.631 -7.323 -12.036 1.00 79.56 101 THR A CA 1
ATOM 802 C C . THR A 1 101 ? 7.665 -6.920 -13.503 1.00 79.56 101 THR A C 1
ATOM 804 O O . THR A 1 101 ? 6.643 -6.728 -14.165 1.00 79.56 101 THR A O 1
ATOM 807 N N . SER A 1 102 ? 8.870 -6.771 -14.039 1.00 75.00 102 SER A N 1
ATOM 808 C CA . SER A 1 102 ? 9.097 -6.661 -15.474 1.00 75.00 102 SER A CA 1
ATOM 809 C C . SER A 1 102 ? 9.850 -7.898 -15.962 1.00 75.00 102 SER A C 1
ATOM 811 O O . SER A 1 102 ? 10.316 -8.717 -15.174 1.00 75.00 102 SER A O 1
ATOM 813 N N . ASN A 1 103 ? 9.985 -8.056 -17.279 1.00 69.69 103 ASN A N 1
ATOM 814 C CA . ASN A 1 103 ? 10.751 -9.176 -17.834 1.00 69.69 103 ASN A CA 1
ATOM 815 C C . ASN A 1 103 ? 12.251 -9.118 -17.468 1.00 69.69 103 ASN A C 1
ATOM 817 O O . ASN A 1 103 ? 12.957 -10.090 -17.712 1.00 69.69 103 ASN A O 1
ATOM 821 N N . VAL A 1 104 ? 12.741 -7.989 -16.940 1.00 73.69 104 VAL A N 1
ATOM 822 C CA . VAL A 1 104 ? 14.176 -7.723 -16.734 1.00 73.69 104 VAL A CA 1
ATOM 823 C C . VAL A 1 104 ? 14.486 -7.297 -15.296 1.00 73.69 104 VAL A C 1
ATOM 825 O O . VAL A 1 104 ? 15.595 -7.503 -14.817 1.00 73.69 104 VAL A O 1
ATOM 828 N N . THR A 1 105 ? 13.517 -6.719 -14.589 1.00 78.88 105 THR A N 1
ATOM 829 C CA . THR A 1 105 ? 13.706 -6.139 -13.257 1.00 78.88 105 THR A CA 1
ATOM 830 C C . THR A 1 105 ? 12.582 -6.546 -12.318 1.00 78.88 105 THR A C 1
ATOM 832 O O . THR A 1 105 ? 11.411 -6.593 -12.700 1.00 78.88 105 THR A O 1
ATOM 835 N N . HIS A 1 106 ? 12.962 -6.820 -11.074 1.00 84.75 106 HIS A N 1
ATOM 836 C CA . HIS A 1 106 ? 12.048 -7.004 -9.959 1.00 84.75 106 HIS A CA 1
ATOM 837 C C . HIS A 1 106 ? 12.378 -5.913 -8.965 1.00 84.75 106 HIS A C 1
ATOM 839 O O . HIS A 1 106 ? 13.526 -5.802 -8.549 1.00 84.75 106 HIS A O 1
ATOM 845 N N . GLN A 1 107 ? 11.388 -5.092 -8.651 1.00 88.69 107 GLN A N 1
ATOM 846 C CA . GLN A 1 107 ? 11.537 -4.047 -7.657 1.00 88.69 107 GLN A CA 1
ATOM 847 C C . GLN A 1 107 ? 10.448 -4.212 -6.616 1.00 88.69 107 GLN A C 1
ATOM 849 O O . GLN A 1 107 ? 9.302 -4.512 -6.954 1.00 88.69 107 GLN A O 1
ATOM 854 N N . THR A 1 108 ? 10.786 -3.989 -5.359 1.00 89.88 108 THR A N 1
ATOM 855 C CA . THR A 1 108 ? 9.856 -4.043 -4.239 1.00 89.88 108 THR A CA 1
ATOM 856 C C . THR A 1 108 ? 10.035 -2.831 -3.344 1.00 89.88 108 THR A C 1
ATOM 858 O O . THR A 1 108 ? 11.122 -2.273 -3.226 1.00 89.88 108 THR A O 1
ATOM 861 N N . CYS A 1 109 ? 8.951 -2.415 -2.709 1.00 91.75 109 CYS A N 1
ATOM 862 C CA . CYS A 1 109 ? 8.983 -1.470 -1.618 1.00 91.75 109 CYS A CA 1
ATOM 863 C C . CYS A 1 109 ? 8.128 -1.977 -0.465 1.00 91.75 109 CYS A C 1
ATOM 865 O O . CYS A 1 109 ? 7.049 -2.542 -0.665 1.00 91.75 109 CYS A O 1
ATOM 867 N N . VAL A 1 110 ? 8.583 -1.715 0.751 1.00 94.06 110 VAL A N 1
ATOM 868 C CA . VAL A 1 110 ? 7.792 -1.879 1.964 1.00 94.06 110 VAL A CA 1
ATOM 869 C C . VAL A 1 110 ? 7.949 -0.608 2.771 1.00 94.06 110 VAL A C 1
ATOM 871 O O . VAL A 1 110 ? 9.064 -0.223 3.100 1.00 94.06 110 VAL A O 1
ATOM 874 N N . ALA A 1 111 ? 6.843 0.043 3.106 1.00 93.50 111 ALA A N 1
ATOM 875 C CA . ALA A 1 111 ? 6.844 1.155 4.042 1.00 93.50 111 ALA A CA 1
ATOM 876 C C . ALA A 1 111 ? 5.862 0.890 5.173 1.00 93.50 111 ALA A C 1
ATOM 878 O O . ALA A 1 111 ? 4.769 0.365 4.946 1.00 93.50 111 ALA A O 1
ATOM 879 N N . THR A 1 112 ? 6.252 1.264 6.386 1.00 92.94 112 THR A N 1
ATOM 880 C CA . THR A 1 112 ? 5.368 1.274 7.551 1.00 92.94 112 THR A CA 1
ATOM 881 C C . THR A 1 112 ? 5.172 2.686 8.058 1.00 92.94 112 THR A C 1
ATOM 883 O O . THR A 1 112 ? 6.119 3.474 8.074 1.00 92.94 112 THR A O 1
ATOM 886 N N . PHE A 1 113 ? 3.967 2.970 8.532 1.00 88.69 113 PHE A N 1
ATOM 887 C CA . PHE A 1 113 ? 3.562 4.291 8.987 1.00 88.69 113 PHE A CA 1
ATOM 888 C C . PHE A 1 113 ? 3.062 4.244 10.426 1.00 88.69 113 PHE A C 1
ATOM 890 O O . PHE A 1 113 ? 2.519 3.224 10.865 1.00 88.69 113 PHE A O 1
ATOM 897 N N . ASP A 1 114 ? 3.265 5.343 11.145 1.00 86.62 114 ASP A N 1
ATOM 898 C CA . ASP A 1 114 ? 2.677 5.552 12.463 1.00 86.62 114 ASP A CA 1
ATOM 899 C C . ASP A 1 114 ? 1.223 6.045 12.342 1.00 86.62 114 ASP A C 1
ATOM 901 O O . ASP A 1 114 ? 0.707 6.280 11.247 1.00 86.62 114 ASP A O 1
ATOM 905 N N . GLN A 1 115 ? 0.535 6.186 13.474 1.00 81.06 115 GLN A N 1
ATOM 906 C CA . GLN A 1 115 ? -0.865 6.609 13.548 1.00 81.06 115 GLN A CA 1
ATOM 907 C C . GLN A 1 115 ? -1.111 8.007 12.967 1.00 81.06 115 GLN A C 1
ATOM 909 O O . GLN A 1 115 ? -2.206 8.277 12.479 1.00 81.06 115 GLN A O 1
ATOM 914 N N . ASP A 1 116 ? -0.104 8.879 13.000 1.00 82.75 116 ASP A N 1
ATOM 915 C CA . ASP A 1 116 ? -0.143 10.222 12.415 1.00 82.75 116 ASP A CA 1
ATOM 916 C C . ASP A 1 116 ? 0.197 10.239 10.910 1.00 82.75 116 ASP A C 1
ATOM 918 O O . ASP A 1 116 ? 0.171 11.293 10.277 1.00 82.75 116 ASP A O 1
ATOM 922 N N . GLY A 1 117 ? 0.504 9.077 10.320 1.00 80.94 117 GLY A N 1
ATOM 923 C CA . GLY A 1 117 ? 0.923 8.943 8.926 1.00 80.94 117 GLY A CA 1
ATOM 924 C C . GLY A 1 117 ? 2.408 9.235 8.683 1.00 80.94 117 GLY A C 1
ATOM 925 O O . GLY A 1 117 ? 2.862 9.199 7.532 1.00 80.94 117 GLY A O 1
ATOM 926 N N . SER A 1 118 ? 3.201 9.503 9.723 1.00 86.56 118 SER A N 1
ATOM 927 C CA . SER A 1 118 ? 4.656 9.616 9.600 1.00 86.56 118 SER A CA 1
ATOM 928 C C . SER A 1 118 ? 5.275 8.278 9.176 1.00 86.56 118 SER A C 1
ATOM 930 O O . SER A 1 118 ? 4.763 7.198 9.475 1.00 86.56 118 SER A O 1
ATOM 932 N N . THR A 1 119 ? 6.360 8.328 8.399 1.00 90.69 119 THR A N 1
ATOM 933 C CA . THR A 1 119 ? 7.042 7.111 7.931 1.00 90.69 119 THR A CA 1
ATOM 934 C C . THR A 1 119 ? 7.947 6.572 9.039 1.00 90.69 119 THR A C 1
ATOM 936 O O . THR A 1 119 ? 8.904 7.236 9.420 1.00 90.69 119 THR A O 1
ATOM 939 N N . LEU A 1 120 ? 7.677 5.352 9.512 1.00 92.19 120 LEU A N 1
ATOM 940 C CA . LEU A 1 120 ? 8.486 4.654 10.520 1.00 92.19 120 LEU A CA 1
ATOM 941 C C . LEU A 1 120 ? 9.654 3.887 9.896 1.00 92.19 120 LEU A C 1
ATOM 943 O O . LEU A 1 120 ? 10.759 3.872 10.426 1.00 92.19 120 LEU A O 1
ATOM 947 N N . SER A 1 121 ? 9.400 3.211 8.776 1.00 94.31 121 SER A N 1
ATOM 948 C CA . SER A 1 121 ? 10.425 2.479 8.033 1.00 94.31 121 SER A CA 1
ATOM 949 C C . SER A 1 121 ? 10.077 2.447 6.553 1.00 94.31 121 SER A C 1
ATOM 951 O O . SER A 1 121 ? 8.897 2.484 6.191 1.00 94.31 121 SER A O 1
ATOM 953 N N . LYS A 1 122 ? 11.105 2.397 5.704 1.00 93.06 122 LYS A N 1
ATOM 954 C CA . LYS A 1 122 ? 10.975 2.237 4.257 1.00 93.06 122 LYS A CA 1
ATOM 955 C C . LYS A 1 122 ? 12.140 1.398 3.743 1.00 93.06 122 LYS A C 1
ATOM 957 O O . LYS A 1 122 ? 13.293 1.778 3.911 1.00 93.06 122 LYS A O 1
ATOM 962 N N . GLU A 1 123 ? 11.824 0.277 3.117 1.00 93.12 123 GLU A N 1
ATOM 963 C CA . GLU A 1 123 ? 12.762 -0.613 2.441 1.00 93.12 123 GLU A CA 1
ATOM 964 C C . GLU A 1 123 ? 12.433 -0.626 0.948 1.00 93.12 123 GLU A C 1
ATOM 966 O O . GLU A 1 123 ? 11.259 -0.673 0.568 1.00 93.12 123 GLU A O 1
ATOM 971 N N . VAL A 1 124 ? 13.460 -0.543 0.103 1.00 89.94 124 VAL A N 1
ATOM 972 C CA . VAL A 1 124 ? 13.338 -0.582 -1.356 1.00 89.94 124 VAL A CA 1
ATOM 973 C C . VAL A 1 124 ? 14.432 -1.494 -1.896 1.00 89.94 124 VAL A C 1
ATOM 975 O O . VAL A 1 124 ? 15.604 -1.241 -1.625 1.00 89.94 124 VAL A O 1
ATOM 978 N N . ASN A 1 125 ? 14.037 -2.515 -2.657 1.00 85.50 125 ASN A N 1
ATOM 979 C CA . ASN A 1 125 ? 14.931 -3.479 -3.308 1.00 85.50 125 ASN A CA 1
ATOM 980 C C . ASN A 1 125 ? 14.649 -3.544 -4.806 1.00 85.50 125 ASN A C 1
ATOM 982 O O . ASN A 1 125 ? 13.451 -3.463 -5.164 1.00 85.50 125 ASN A O 1
#

pLDDT: mean 76.08, std 14.34, range [35.56, 94.31]

Foldseek 3Di:
DVDVVPHDPPDAAEAEFEDPDQPQVPSLLVQLLVQCCQFVVDDSVCVVVDDDDDDDPPPGPDHNAEYETEHEHDDVFPVVVVVVSLVSHDQDHFKYWYWYDYPVDIKIKIWGADNVSHTPDIDID

Organism: NCBI:txid456999

Radius of gyration: 14.83 Å; chains: 1; bounding box: 38×29×34 Å

Secondary structure (DSSP, 8-state):
-HHHHH--TT--EEEEEE--SS-THHHHHHHHHHHHHHHH---GGGGGT----S------SS-EEEEEEEEES--S-HHHHHHHHHHHSPTT--EEEEEEE-SS-EEEEEEEE-TTS-EEEEEE-